Protein AF-A0A165CJP9-F1 (afdb_monomer_lite)

Organism: NCBI:txid1314785

Foldseek 3Di:
DPDPVVDDPVPDWDFDDWDWDADDPPRDIDIDTHDTPDPPDDDDDDDDPDPVVVVVVVVVVVVVVVVVVVCVVPVDDDDDPCPVCVVDPD

Secondary structure (DSSP, 8-state):
---GGG--GGGSPPEEEEEEEE-SSS--EEEEEEEES-TT--------SSHHHHHHHHHHHHHHHHHHHHHHH------TTTHHHHHS--

Radius of gyration: 21.59 Å; chains: 1; bounding box: 54×24×59 Å

Structure (mmCIF, N/CA/C/O backbone):
data_AF-A0A165CJP9-F1
#
_entry.id   AF-A0A165CJP9-F1
#
loop_
_atom_site.group_PDB
_atom_site.id
_atom_site.type_symbol
_atom_site.label_atom_id
_atom_site.label_alt_id
_atom_site.label_comp_id
_atom_site.label_asym_id
_atom_site.label_entity_id
_atom_site.label_seq_id
_atom_site.pdbx_PDB_ins_code
_atom_site.Cartn_x
_atom_site.Cartn_y
_atom_site.Cartn_z
_atom_site.occupancy
_atom_site.B_iso_or_equiv
_atom_site.auth_seq_id
_atom_site.auth_comp_id
_atom_site.auth_asym_id
_atom_site.auth_atom_id
_atom_site.pdbx_PDB_model_num
ATOM 1 N N . MET A 1 1 ? -25.013 8.696 4.282 1.00 57.50 1 MET A N 1
ATOM 2 C CA . MET A 1 1 ? -26.436 8.807 4.669 1.00 57.50 1 MET A CA 1
ATOM 3 C C . MET A 1 1 ? -26.696 10.230 5.125 1.00 57.50 1 MET A C 1
ATOM 5 O O . MET A 1 1 ? -25.864 10.725 5.875 1.00 57.50 1 MET A O 1
ATOM 9 N N . PRO A 1 2 ? -27.764 10.891 4.655 1.00 80.25 2 PRO A N 1
ATOM 10 C CA . PRO A 1 2 ? -27.999 12.304 4.949 1.00 80.25 2 PRO A CA 1
ATOM 11 C C . PRO A 1 2 ? -28.799 12.565 6.239 1.00 80.25 2 PRO A C 1
ATOM 13 O O . PRO A 1 2 ? -28.631 13.634 6.818 1.00 80.25 2 PRO A O 1
ATOM 16 N N . ARG A 1 3 ? -29.649 11.633 6.706 1.00 86.06 3 ARG A N 1
ATOM 17 C CA . ARG A 1 3 ? -30.470 11.793 7.926 1.00 86.06 3 ARG A CA 1
ATOM 18 C C . ARG A 1 3 ? -30.435 10.546 8.814 1.00 86.06 3 ARG A C 1
ATOM 20 O O . ARG A 1 3 ? -30.244 9.436 8.322 1.00 86.06 3 ARG A O 1
ATOM 27 N N . PHE A 1 4 ? -30.607 10.743 10.123 1.00 80.94 4 PHE A N 1
ATOM 28 C CA . PHE A 1 4 ? -30.535 9.677 11.136 1.00 80.94 4 PHE A CA 1
ATOM 29 C C . PHE A 1 4 ? -31.766 8.754 11.114 1.00 80.94 4 PHE A C 1
ATOM 31 O O . PHE A 1 4 ? -31.660 7.572 11.416 1.00 80.94 4 PHE A O 1
ATOM 38 N N . GLU A 1 5 ? -32.915 9.281 10.688 1.00 86.69 5 GLU A N 1
ATOM 39 C CA . GLU A 1 5 ? -34.171 8.535 10.511 1.00 86.69 5 GLU A CA 1
ATOM 40 C C . GLU A 1 5 ? -34.088 7.479 9.396 1.00 86.69 5 GLU A C 1
ATOM 42 O O . GLU A 1 5 ? -34.828 6.501 9.411 1.00 86.69 5 GLU A O 1
ATOM 47 N N . ASP A 1 6 ? -33.143 7.620 8.461 1.00 84.06 6 ASP A N 1
ATOM 48 C CA . ASP A 1 6 ? -32.953 6.675 7.358 1.00 84.06 6 ASP A CA 1
ATOM 49 C C . ASP A 1 6 ? -32.190 5.402 7.774 1.00 84.06 6 ASP A C 1
ATOM 51 O O . ASP A 1 6 ? -31.869 4.581 6.906 1.00 84.06 6 ASP A O 1
ATOM 55 N N . LEU A 1 7 ? -31.820 5.251 9.053 1.00 84.62 7 LEU A N 1
ATOM 56 C CA . LEU A 1 7 ? -30.957 4.179 9.550 1.00 84.62 7 LEU A CA 1
ATOM 57 C C . LEU A 1 7 ? -31.668 2.819 9.523 1.00 84.62 7 LEU A C 1
ATOM 59 O O . LEU A 1 7 ? -32.474 2.496 10.390 1.00 84.62 7 LEU A O 1
ATOM 63 N N . THR A 1 8 ? -31.312 1.992 8.540 1.00 86.19 8 THR A N 1
ATOM 64 C CA . THR A 1 8 ? -31.729 0.588 8.452 1.00 86.19 8 THR A CA 1
ATOM 65 C C . THR A 1 8 ? -30.525 -0.334 8.673 1.00 86.19 8 THR A C 1
ATOM 67 O O . THR A 1 8 ? -29.399 0.036 8.321 1.00 86.19 8 THR A O 1
ATOM 70 N N . PRO A 1 9 ? -30.718 -1.548 9.228 1.00 85.56 9 PRO A N 1
ATOM 71 C CA . PRO A 1 9 ? -29.625 -2.495 9.484 1.00 85.56 9 PRO A CA 1
ATOM 72 C C . PRO A 1 9 ? -28.870 -2.912 8.212 1.00 85.56 9 PRO A C 1
ATOM 74 O O . PRO A 1 9 ? -27.708 -3.295 8.277 1.00 85.56 9 PRO A O 1
ATOM 77 N N . GLU A 1 10 ? -29.501 -2.789 7.047 1.00 85.44 10 GLU A N 1
ATOM 78 C CA . GLU A 1 10 ? -28.905 -3.049 5.731 1.00 85.44 10 GLU A CA 1
ATOM 79 C C . GLU A 1 10 ? -27.824 -2.031 5.345 1.00 85.44 10 GLU A C 1
ATOM 81 O O . GLU A 1 10 ? -26.930 -2.343 4.563 1.00 85.44 10 GLU A O 1
ATOM 86 N N . LYS A 1 11 ? -27.886 -0.810 5.892 1.00 83.56 11 LYS A N 1
ATOM 87 C CA . LYS A 1 11 ? -26.921 0.264 5.611 1.00 83.56 11 LYS A CA 1
ATOM 88 C C . LYS A 1 11 ? -25.686 0.195 6.517 1.00 83.56 11 LYS A C 1
ATOM 90 O O . LYS A 1 11 ? -24.773 1.006 6.362 1.00 83.56 11 LYS A O 1
ATOM 95 N N . LEU A 1 12 ? -25.648 -0.755 7.457 1.00 84.50 12 LEU A N 1
ATOM 96 C CA . LEU A 1 12 ? -24.500 -0.998 8.328 1.00 84.50 12 LEU A CA 1
ATOM 97 C C . LEU A 1 12 ? -23.463 -1.882 7.622 1.00 84.50 12 LEU A C 1
ATOM 99 O O . LEU A 1 12 ? -23.783 -2.931 7.063 1.00 84.50 12 LEU A O 1
ATOM 103 N N . GLY A 1 13 ? -22.194 -1.472 7.681 1.00 83.12 13 GLY A N 1
ATOM 104 C CA . GLY A 1 13 ? -21.078 -2.260 7.159 1.00 83.12 13 GLY A CA 1
ATOM 105 C C . GLY A 1 13 ? -20.795 -3.496 8.018 1.00 83.12 13 GLY A C 1
ATOM 106 O O . GLY A 1 13 ? -20.900 -3.450 9.242 1.00 83.12 13 GLY A O 1
ATOM 107 N N . ARG A 1 14 ? -20.402 -4.604 7.379 1.00 84.44 14 ARG A N 1
ATOM 108 C CA . ARG A 1 14 ? -19.993 -5.842 8.062 1.00 84.44 14 ARG A CA 1
ATOM 109 C C . ARG A 1 14 ? -18.471 -5.971 8.068 1.00 84.44 14 ARG A C 1
ATOM 111 O O . ARG A 1 14 ? -17.856 -6.035 7.003 1.00 84.44 14 ARG A O 1
ATOM 118 N N . ALA A 1 15 ? -17.889 -6.061 9.261 1.00 87.19 15 ALA A N 1
ATOM 119 C CA . ALA A 1 15 ? -16.466 -6.298 9.479 1.00 87.19 15 ALA A CA 1
ATOM 120 C C . ALA A 1 15 ? -16.257 -7.519 10.378 1.00 87.19 15 ALA A C 1
ATOM 122 O O . ALA A 1 15 ? -17.010 -7.723 11.328 1.00 87.19 15 ALA A O 1
ATOM 123 N N . GLY A 1 16 ? -15.245 -8.329 10.072 1.00 86.94 16 GLY A N 1
ATOM 124 C CA . GLY A 1 16 ? -14.926 -9.518 10.856 1.00 86.94 16 GLY A CA 1
ATOM 125 C C . GLY A 1 16 ? -14.110 -9.200 12.106 1.00 86.94 16 GLY A C 1
ATOM 126 O O . GLY A 1 16 ? -14.373 -9.764 13.163 1.00 86.94 16 GLY A O 1
ATOM 127 N N . ILE A 1 17 ? -13.119 -8.311 12.002 1.00 88.75 17 ILE A N 1
ATOM 128 C CA . ILE A 1 17 ? -12.253 -7.925 13.121 1.00 88.75 17 ILE A CA 1
ATOM 129 C C . ILE A 1 17 ? -12.142 -6.406 13.144 1.00 88.75 17 ILE A C 1
ATOM 131 O O . ILE A 1 17 ? -11.815 -5.784 12.138 1.00 88.75 17 ILE A O 1
ATOM 135 N N . VAL A 1 18 ? -12.372 -5.815 14.310 1.00 91.38 18 VAL A N 1
ATOM 136 C CA . VAL A 1 18 ? -12.126 -4.396 14.563 1.00 91.38 18 VAL A CA 1
ATOM 137 C C . VAL A 1 18 ? -11.199 -4.324 15.762 1.00 91.38 18 VAL A C 1
ATOM 139 O O . VAL A 1 18 ? -11.557 -4.785 16.845 1.00 91.38 18 VAL A O 1
ATOM 142 N N . ARG A 1 19 ? -9.993 -3.792 15.567 1.00 89.62 19 ARG A N 1
ATOM 143 C CA . ARG A 1 19 ? -9.014 -3.627 16.642 1.00 89.62 19 ARG A CA 1
ATOM 144 C C . ARG A 1 19 ? -8.416 -2.236 16.625 1.00 89.62 19 ARG A C 1
ATOM 146 O O . ARG A 1 19 ? -8.133 -1.679 15.571 1.00 89.62 19 ARG A O 1
ATOM 153 N N . GLU A 1 20 ? -8.180 -1.700 17.806 1.00 89.81 20 GLU A N 1
ATOM 154 C CA . GLU A 1 20 ? -7.375 -0.502 17.974 1.00 89.81 20 GLU A CA 1
ATOM 155 C C . GLU A 1 20 ? -5.915 -0.920 18.143 1.00 89.81 20 GLU A C 1
ATOM 157 O O . GLU A 1 20 ? -5.600 -1.811 18.932 1.00 89.81 20 GLU A O 1
ATOM 162 N N . VAL A 1 21 ? -5.025 -0.296 17.380 1.00 88.56 21 VAL A N 1
ATOM 163 C CA . VAL A 1 21 ? -3.587 -0.508 17.493 1.00 88.56 21 VAL A CA 1
ATOM 164 C C . VAL A 1 21 ? -2.945 0.812 17.884 1.00 88.56 21 VAL A C 1
ATOM 166 O O . VAL A 1 21 ? -3.025 1.802 17.156 1.00 88.56 21 VAL A O 1
ATOM 169 N N . SER A 1 22 ? -2.315 0.817 19.055 1.00 85.81 22 SER A N 1
ATOM 170 C CA . SER A 1 22 ? -1.486 1.918 19.535 1.00 85.81 22 SER A CA 1
ATOM 171 C C . SER A 1 22 ? -0.046 1.715 19.087 1.00 85.81 22 SER A C 1
ATOM 173 O O . SER A 1 22 ? 0.506 0.622 19.242 1.00 85.81 22 SER A O 1
ATOM 175 N N . PHE A 1 23 ? 0.583 2.764 18.568 1.00 78.44 23 PHE A N 1
ATOM 176 C CA . PHE A 1 23 ? 1.936 2.677 18.035 1.00 78.44 23 PHE A CA 1
ATOM 177 C C . PHE A 1 23 ? 2.915 3.597 18.777 1.00 78.44 23 PHE A C 1
ATOM 179 O O . PHE A 1 23 ? 2.844 4.812 18.658 1.00 78.44 23 PHE A O 1
ATOM 186 N N . GLY A 1 24 ? 3.917 3.007 19.439 1.00 71.56 24 GLY A N 1
ATOM 187 C CA . GLY A 1 24 ? 5.020 3.746 20.071 1.00 71.56 24 GLY A CA 1
ATOM 188 C C . GLY A 1 24 ? 4.645 4.432 21.392 1.00 71.56 24 GLY A C 1
ATOM 189 O O . GLY A 1 24 ? 3.715 4.012 22.072 1.00 71.56 24 GLY A O 1
ATOM 190 N N . THR A 1 25 ? 5.417 5.459 21.769 1.00 64.31 25 THR A N 1
ATOM 191 C CA . THR A 1 25 ? 5.193 6.305 22.963 1.00 64.31 25 THR A CA 1
ATOM 192 C C . THR A 1 25 ? 4.327 7.533 22.684 1.00 64.31 25 THR A C 1
ATOM 194 O O . THR A 1 25 ? 3.853 8.173 23.621 1.00 64.31 25 THR A O 1
ATOM 197 N N . MET A 1 26 ? 4.117 7.877 21.410 1.00 62.06 26 MET A N 1
ATOM 198 C CA . MET A 1 26 ? 3.115 8.863 21.013 1.00 62.06 26 MET A CA 1
ATOM 199 C C . MET A 1 26 ? 1.736 8.204 21.077 1.00 62.06 26 MET A C 1
ATOM 201 O O . MET A 1 26 ? 1.575 7.054 20.678 1.00 62.06 26 MET A O 1
ATOM 205 N N . TYR A 1 27 ? 0.740 8.925 21.591 1.00 68.62 27 TYR A N 1
ATOM 206 C CA . TYR A 1 27 ? -0.639 8.457 21.790 1.00 68.62 27 TYR A CA 1
ATOM 207 C C . TYR A 1 27 ? -1.423 8.275 20.471 1.00 68.62 27 TYR A C 1
A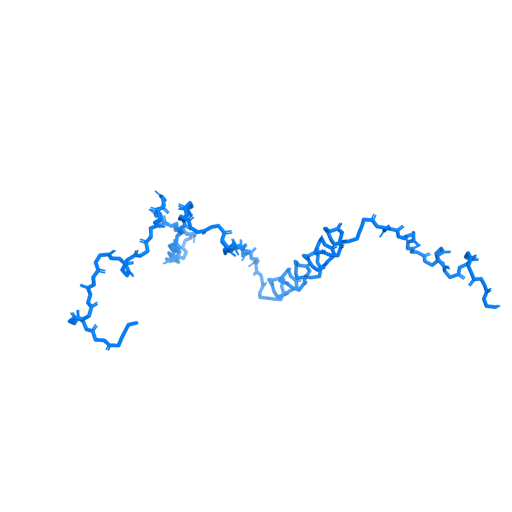TOM 209 O O . TYR A 1 27 ? -2.638 8.473 20.430 1.00 68.62 27 TYR A O 1
ATOM 217 N N . ASP A 1 28 ? -0.744 7.887 19.393 1.00 78.69 28 ASP A N 1
ATOM 218 C CA . ASP A 1 28 ? -1.345 7.656 18.090 1.00 78.69 28 ASP A CA 1
ATOM 219 C C . ASP A 1 28 ? -2.026 6.288 18.082 1.00 78.69 28 ASP A C 1
ATOM 221 O O . ASP A 1 28 ? -1.399 5.221 18.139 1.00 78.69 28 ASP A O 1
ATOM 225 N N . LYS A 1 29 ? -3.353 6.349 18.035 1.00 84.25 29 LYS A N 1
ATOM 226 C CA . LYS A 1 29 ? -4.256 5.205 18.014 1.00 84.25 29 LYS A CA 1
ATOM 227 C C . LYS A 1 29 ? -4.858 5.091 16.626 1.00 84.25 29 LYS A C 1
ATOM 229 O O . LYS A 1 29 ? -5.452 6.040 16.119 1.00 84.25 29 LYS A O 1
ATOM 234 N N . ILE A 1 30 ? -4.703 3.925 16.011 1.00 89.00 30 ILE A N 1
ATOM 235 C CA . ILE A 1 30 ? -5.240 3.640 14.682 1.00 89.00 30 ILE A CA 1
ATOM 236 C C . ILE A 1 30 ? -6.259 2.518 14.809 1.00 89.00 30 ILE A C 1
ATOM 238 O O . ILE A 1 30 ? -5.982 1.475 15.400 1.00 89.00 30 ILE A O 1
ATOM 242 N N . LEU A 1 31 ? -7.439 2.721 14.229 1.00 90.00 31 LEU A N 1
ATOM 243 C CA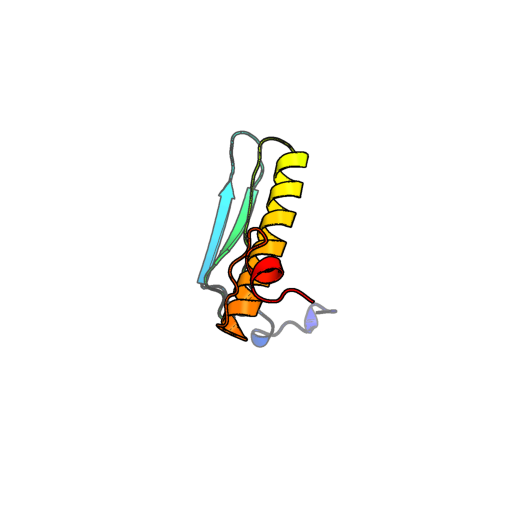 . LEU A 1 31 ? -8.449 1.679 14.127 1.00 90.00 31 LEU A CA 1
ATOM 244 C C . LEU A 1 31 ? -8.167 0.824 12.890 1.00 90.00 31 LEU A C 1
ATOM 246 O O . LEU A 1 31 ? -8.220 1.307 11.760 1.00 90.00 31 LEU A O 1
ATOM 250 N N . VAL A 1 32 ? -7.872 -0.450 13.107 1.00 90.19 32 VAL A N 1
ATOM 251 C CA . VAL A 1 32 ? -7.642 -1.434 12.054 1.00 90.19 32 VAL A CA 1
ATOM 252 C C . VAL A 1 32 ? -8.883 -2.311 11.941 1.00 90.19 32 VAL A C 1
ATOM 254 O O . VAL A 1 32 ? -9.249 -3.028 12.874 1.00 90.19 32 VAL A O 1
ATOM 257 N N . ILE A 1 33 ? -9.533 -2.233 10.783 1.00 90.56 33 ILE A N 1
ATOM 258 C CA . ILE A 1 33 ? -10.712 -3.024 10.439 1.00 90.56 33 ILE A CA 1
ATOM 259 C C . ILE A 1 33 ? -10.276 -4.068 9.413 1.00 90.56 33 ILE A C 1
ATOM 261 O O . ILE A 1 33 ? -9.830 -3.722 8.322 1.00 90.56 33 ILE A O 1
ATOM 265 N N . GLU A 1 34 ? -10.390 -5.344 9.763 1.00 87.19 34 GLU A N 1
ATOM 266 C CA . GLU A 1 34 ? -9.986 -6.468 8.921 1.00 87.19 34 GLU A CA 1
ATOM 267 C C . GLU A 1 34 ? -11.168 -7.400 8.645 1.00 87.19 34 GLU A C 1
ATOM 269 O O . GLU A 1 34 ? -12.160 -7.440 9.379 1.00 87.19 34 GLU A O 1
ATOM 274 N N . LYS A 1 35 ? -11.030 -8.208 7.587 1.00 83.62 35 LYS A N 1
ATOM 275 C CA . LYS A 1 35 ? -12.025 -9.212 7.178 1.00 83.62 35 LYS A CA 1
ATOM 276 C C . LYS A 1 35 ? -13.416 -8.604 6.956 1.00 83.62 35 LYS A C 1
ATOM 278 O O . LYS A 1 35 ? -14.418 -9.133 7.433 1.00 83.62 35 LYS A O 1
ATOM 283 N N . CYS A 1 36 ? -13.480 -7.470 6.263 1.00 84.12 36 CYS A N 1
ATOM 284 C CA . CYS A 1 36 ? -14.746 -6.931 5.772 1.00 84.12 36 CYS A CA 1
ATOM 285 C C . CYS A 1 36 ? -15.406 -7.920 4.804 1.00 84.12 36 CYS A C 1
ATOM 287 O O . CYS A 1 36 ? -14.711 -8.639 4.088 1.00 84.12 36 CYS A O 1
ATOM 289 N N . ALA A 1 37 ? -16.743 -7.949 4.785 1.00 78.62 37 ALA A N 1
ATOM 290 C CA . ALA A 1 37 ? -17.494 -8.831 3.884 1.00 78.62 37 ALA A CA 1
ATOM 291 C C . ALA A 1 37 ? -17.179 -8.559 2.399 1.00 78.62 37 ALA A C 1
ATOM 293 O O . ALA A 1 37 ? -17.179 -9.480 1.588 1.00 78.62 37 ALA A O 1
ATOM 294 N N . ASP A 1 38 ? -16.845 -7.309 2.073 1.00 76.69 38 ASP A N 1
ATOM 295 C CA . ASP A 1 38 ? -16.383 -6.897 0.754 1.00 76.69 38 ASP A CA 1
ATOM 296 C C . ASP A 1 38 ? -14.849 -6.851 0.704 1.00 76.69 38 ASP A C 1
ATOM 298 O O . ASP A 1 38 ? -14.221 -6.014 1.352 1.00 76.69 38 ASP A O 1
ATOM 302 N N . SER A 1 39 ? -14.237 -7.686 -0.139 1.00 71.06 39 SER A N 1
ATOM 303 C CA . SER A 1 39 ? -12.782 -7.712 -0.370 1.00 71.06 39 SER A CA 1
ATOM 304 C C . SER A 1 39 ? -12.298 -6.717 -1.437 1.00 71.06 39 SER A C 1
ATOM 306 O O . SER A 1 39 ? -11.185 -6.843 -1.941 1.00 71.06 39 SER A O 1
ATOM 308 N N . ARG A 1 40 ? -13.136 -5.749 -1.834 1.00 83.19 40 ARG A N 1
ATOM 309 C CA . ARG A 1 40 ? -12.840 -4.801 -2.929 1.00 83.19 40 ARG A CA 1
ATOM 310 C C . ARG A 1 40 ? -11.810 -3.734 -2.560 1.00 83.19 40 ARG A C 1
ATOM 312 O O . ARG A 1 40 ? -11.240 -3.114 -3.451 1.00 83.19 40 ARG A O 1
ATOM 319 N N . THR A 1 41 ? -11.577 -3.528 -1.268 1.00 84.62 41 THR A N 1
ATOM 320 C CA . THR A 1 41 ? -10.669 -2.500 -0.762 1.00 84.62 41 THR A CA 1
ATOM 321 C C . THR A 1 41 ? -9.614 -3.145 0.117 1.00 84.62 41 THR A C 1
ATOM 323 O O . THR A 1 41 ? -9.936 -3.832 1.084 1.00 84.62 41 THR A O 1
ATOM 326 N N . VAL A 1 42 ? -8.350 -2.884 -0.205 1.00 90.00 42 VAL A N 1
ATOM 327 C CA . VAL A 1 42 ? -7.191 -3.253 0.609 1.00 90.00 42 VAL A CA 1
ATOM 328 C C . VAL A 1 42 ? -6.399 -1.992 0.932 1.00 90.00 42 VAL A C 1
ATOM 330 O O . VAL A 1 42 ? -6.274 -1.103 0.091 1.00 90.00 42 VAL A O 1
ATOM 333 N N . THR A 1 43 ? -5.868 -1.912 2.150 1.00 91.00 43 THR A N 1
ATOM 334 C CA . THR A 1 43 ? -5.104 -0.751 2.619 1.00 91.00 43 THR A CA 1
ATOM 335 C C . THR A 1 43 ? -3.733 -1.207 3.088 1.00 91.00 43 THR A C 1
ATOM 337 O O . THR A 1 43 ? -3.629 -2.032 3.993 1.00 91.00 43 THR A O 1
ATOM 340 N N . ILE A 1 44 ? -2.681 -0.649 2.489 1.00 91.94 44 ILE A N 1
ATOM 341 C CA . ILE A 1 44 ? -1.295 -0.839 2.927 1.00 91.94 44 ILE A CA 1
ATOM 342 C C . ILE A 1 44 ? -0.927 0.349 3.816 1.00 91.94 44 ILE A C 1
ATOM 344 O O . ILE A 1 44 ? -1.080 1.502 3.413 1.00 91.94 44 ILE A O 1
ATOM 348 N N . PHE A 1 45 ? -0.464 0.070 5.034 1.00 90.94 45 PHE A N 1
ATOM 349 C CA . PHE A 1 45 ? -0.067 1.090 6.001 1.00 90.94 45 PHE A CA 1
ATOM 350 C C . PHE A 1 45 ? 1.449 1.069 6.204 1.00 90.94 45 PHE A C 1
ATOM 352 O O . PHE A 1 45 ? 1.989 0.138 6.800 1.00 90.94 45 PHE A O 1
ATOM 359 N N . GLU A 1 46 ? 2.130 2.108 5.722 1.00 90.19 46 GLU A N 1
ATOM 360 C CA . GLU A 1 46 ? 3.578 2.274 5.868 1.00 90.19 46 GLU A CA 1
ATOM 361 C C . GLU A 1 46 ? 3.919 3.331 6.922 1.00 90.19 46 GLU A C 1
ATOM 363 O O . GLU A 1 46 ? 3.282 4.382 7.013 1.00 90.19 46 GLU A O 1
ATOM 368 N N . ARG A 1 47 ? 4.979 3.079 7.696 1.00 88.50 47 ARG A N 1
ATOM 369 C CA . ARG A 1 47 ? 5.567 4.044 8.634 1.00 88.50 47 ARG A CA 1
ATOM 370 C C . ARG A 1 47 ? 7.045 4.213 8.323 1.00 88.50 47 ARG A C 1
ATOM 372 O O . ARG A 1 47 ? 7.721 3.250 7.979 1.00 88.50 47 ARG A O 1
ATOM 379 N N . GLY A 1 48 ? 7.559 5.422 8.500 1.00 89.25 48 GLY A N 1
ATOM 380 C CA . GLY A 1 48 ? 8.970 5.726 8.293 1.00 89.25 48 GLY A CA 1
ATOM 381 C C . GLY A 1 48 ? 9.441 6.844 9.212 1.00 89.25 48 GLY A C 1
ATOM 382 O O . GLY A 1 48 ? 8.639 7.639 9.696 1.00 89.25 48 GLY A O 1
ATOM 383 N N . SER A 1 49 ? 10.752 6.914 9.438 1.00 89.56 49 SER A N 1
ATOM 384 C CA . SER A 1 49 ? 11.366 7.878 10.362 1.00 89.56 49 SER A CA 1
ATOM 385 C C . SER A 1 49 ? 11.321 9.327 9.864 1.00 89.56 49 SER A C 1
ATOM 387 O O . SER A 1 49 ? 11.491 10.257 10.645 1.00 89.56 49 SER A O 1
ATOM 389 N N . ASN A 1 50 ? 11.116 9.536 8.560 1.00 93.81 50 ASN A N 1
ATOM 390 C CA . ASN A 1 50 ? 11.052 10.855 7.937 1.00 93.81 50 ASN A CA 1
ATOM 391 C C . ASN A 1 50 ? 9.944 10.882 6.874 1.00 93.81 50 ASN A C 1
ATOM 393 O O . ASN A 1 50 ? 9.805 9.937 6.094 1.00 93.81 50 ASN A O 1
ATOM 397 N N . LYS A 1 51 ? 9.207 11.998 6.802 1.00 93.06 51 LYS A N 1
ATOM 398 C CA . LYS A 1 51 ? 8.168 12.263 5.793 1.00 93.06 51 LYS A CA 1
ATOM 399 C C . LYS A 1 51 ? 8.659 12.027 4.361 1.00 93.06 51 LYS A C 1
ATOM 401 O O . LYS A 1 51 ? 7.905 11.499 3.551 1.00 93.06 51 LYS A O 1
ATOM 406 N N . MET A 1 52 ? 9.918 12.356 4.060 1.00 95.62 52 MET A N 1
ATOM 407 C CA . MET A 1 52 ? 10.502 12.134 2.731 1.00 95.62 52 MET A CA 1
ATOM 408 C C . MET A 1 52 ? 10.576 10.643 2.366 1.00 95.62 52 MET A C 1
ATOM 410 O O . MET A 1 52 ? 10.268 10.260 1.241 1.00 95.62 52 MET A O 1
ATOM 414 N N . ILE A 1 53 ? 10.943 9.787 3.327 1.00 95.50 53 ILE A N 1
ATOM 415 C CA . ILE A 1 53 ? 11.039 8.336 3.111 1.00 95.50 53 ILE A CA 1
ATOM 416 C C . ILE A 1 53 ? 9.644 7.752 2.892 1.00 95.50 53 ILE A C 1
ATOM 418 O O . ILE A 1 53 ? 9.460 6.959 1.978 1.00 95.50 53 ILE A O 1
ATOM 422 N N . VAL A 1 54 ? 8.659 8.190 3.680 1.00 95.31 54 VAL A N 1
ATOM 423 C CA . VAL A 1 54 ? 7.264 7.744 3.536 1.00 95.31 54 VAL A CA 1
ATOM 424 C C . VAL A 1 54 ? 6.689 8.156 2.176 1.00 95.31 54 VAL A C 1
ATOM 426 O O . VAL A 1 54 ? 6.048 7.350 1.509 1.00 95.31 54 VAL A O 1
ATOM 429 N N . ALA A 1 55 ? 6.956 9.383 1.718 1.00 95.19 55 ALA A N 1
ATOM 430 C CA . ALA A 1 55 ? 6.516 9.836 0.397 1.00 95.19 55 ALA A CA 1
ATOM 431 C C . ALA A 1 55 ? 7.156 9.018 -0.738 1.00 95.19 55 ALA A C 1
ATOM 433 O O . ALA A 1 55 ? 6.471 8.631 -1.685 1.00 95.19 55 ALA A O 1
ATOM 434 N N . LYS A 1 56 ? 8.453 8.705 -0.616 1.00 94.88 56 LYS A N 1
ATOM 435 C CA . LYS A 1 56 ? 9.160 7.845 -1.571 1.00 94.88 56 LYS A CA 1
ATOM 436 C C . LYS A 1 56 ? 8.622 6.409 -1.561 1.00 94.88 56 LYS A C 1
ATOM 438 O O . LYS A 1 56 ? 8.433 5.846 -2.633 1.00 94.88 56 LYS A O 1
ATOM 443 N N . GLY A 1 57 ? 8.347 5.846 -0.381 1.00 96.31 57 GLY A N 1
ATOM 444 C CA . GLY A 1 57 ? 7.735 4.521 -0.217 1.00 96.31 57 GLY A CA 1
ATOM 445 C C . GLY A 1 57 ? 6.383 4.426 -0.919 1.00 96.31 57 GLY A C 1
ATOM 446 O O . GLY A 1 57 ? 6.193 3.561 -1.770 1.00 96.31 57 GLY A O 1
ATOM 447 N N . LYS A 1 58 ? 5.506 5.414 -0.700 1.00 95.38 58 LYS A N 1
ATOM 448 C CA . LYS A 1 58 ? 4.208 5.504 -1.384 1.00 95.38 58 LYS A CA 1
ATOM 449 C C . LYS A 1 58 ? 4.339 5.515 -2.911 1.00 95.38 58 LYS A C 1
ATOM 451 O O . LYS A 1 58 ? 3.566 4.840 -3.583 1.00 95.38 58 LYS A O 1
ATOM 456 N N . CYS A 1 59 ? 5.285 6.285 -3.454 1.00 95.75 59 CYS A N 1
ATOM 457 C CA . CYS A 1 59 ? 5.532 6.331 -4.897 1.00 95.75 59 CYS A CA 1
ATOM 458 C C . CYS A 1 59 ? 6.019 4.971 -5.419 1.00 95.75 59 CYS A C 1
ATOM 460 O O . CYS A 1 59 ? 5.460 4.444 -6.370 1.00 95.75 59 CYS A O 1
ATOM 462 N N . ALA A 1 60 ? 6.985 4.354 -4.733 1.00 97.12 60 ALA A N 1
ATOM 463 C CA . ALA A 1 60 ? 7.521 3.051 -5.121 1.00 97.12 60 ALA A CA 1
ATOM 464 C C . ALA A 1 60 ? 6.466 1.931 -5.066 1.00 97.12 60 ALA A C 1
ATOM 466 O O . ALA A 1 60 ? 6.420 1.083 -5.956 1.00 97.12 60 ALA A O 1
ATOM 467 N N . LEU A 1 61 ? 5.598 1.931 -4.047 1.00 96.75 61 LEU A N 1
ATOM 468 C CA . LEU A 1 61 ? 4.474 0.997 -3.968 1.00 96.75 61 LEU A CA 1
ATOM 469 C C . LEU A 1 61 ? 3.481 1.201 -5.111 1.00 96.75 61 LEU A C 1
ATOM 471 O O . LEU A 1 61 ? 2.976 0.221 -5.651 1.00 96.75 61 LEU A O 1
ATOM 475 N N . HIS A 1 62 ? 3.195 2.451 -5.470 1.00 96.44 62 HIS A N 1
ATOM 476 C CA . HIS A 1 62 ? 2.305 2.758 -6.581 1.00 96.44 62 HIS A CA 1
ATOM 477 C C . HIS A 1 62 ? 2.842 2.169 -7.892 1.00 96.44 62 HIS A C 1
ATOM 479 O O . HIS A 1 62 ? 2.140 1.393 -8.536 1.00 96.44 62 HIS A O 1
ATOM 485 N N . ASP A 1 63 ? 4.109 2.436 -8.218 1.00 97.25 63 ASP A N 1
ATOM 486 C CA . ASP A 1 63 ? 4.755 1.921 -9.430 1.00 97.25 63 ASP A CA 1
ATOM 487 C C . ASP A 1 63 ? 4.779 0.380 -9.448 1.00 97.25 63 ASP A C 1
ATOM 489 O O . ASP A 1 63 ? 4.473 -0.257 -10.457 1.00 97.25 63 ASP A O 1
ATOM 493 N N . ALA A 1 64 ? 5.084 -0.251 -8.308 1.00 97.12 64 ALA A N 1
ATOM 494 C CA . ALA A 1 64 ? 5.094 -1.708 -8.195 1.00 97.12 64 ALA A CA 1
ATOM 495 C C . ALA A 1 64 ? 3.701 -2.322 -8.419 1.00 97.12 64 ALA A C 1
ATOM 497 O O . ALA A 1 64 ? 3.573 -3.332 -9.114 1.00 97.12 64 ALA A O 1
ATOM 498 N N . LEU A 1 65 ? 2.651 -1.715 -7.858 1.00 96.00 65 LEU A N 1
ATOM 499 C CA . LEU A 1 65 ? 1.273 -2.174 -8.043 1.00 96.00 65 LEU A CA 1
ATOM 500 C C . LEU A 1 65 ? 0.817 -2.036 -9.497 1.00 96.00 65 LEU A C 1
ATOM 502 O O . LEU A 1 65 ? 0.101 -2.907 -9.991 1.00 96.00 65 LEU A O 1
ATOM 506 N N . GLU A 1 66 ? 1.255 -0.992 -10.198 1.00 95.81 66 GLU A N 1
ATOM 507 C CA . GLU A 1 66 ? 0.992 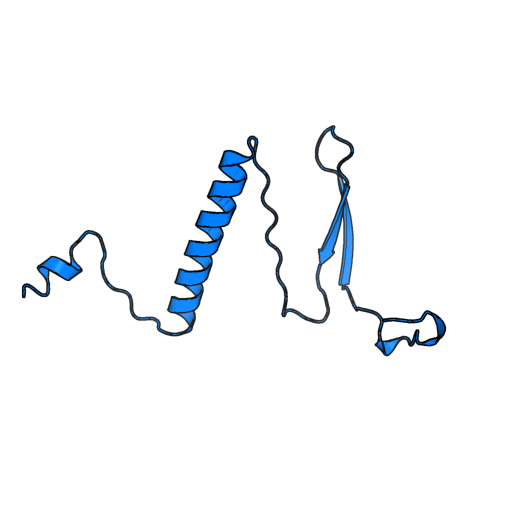-0.841 -11.630 1.00 95.81 66 GLU A CA 1
ATOM 508 C C . GLU A 1 66 ? 1.669 -1.937 -12.460 1.00 95.81 66 GLU A C 1
ATOM 510 O O . GLU A 1 66 ? 1.037 -2.515 -13.346 1.00 95.81 66 GLU A O 1
ATOM 515 N N . VAL A 1 67 ? 2.914 -2.305 -12.139 1.00 95.88 67 VAL A N 1
ATOM 516 C CA . VAL A 1 67 ? 3.602 -3.425 -12.806 1.00 95.88 67 VAL A CA 1
ATOM 517 C C . VAL A 1 67 ? 2.882 -4.748 -12.544 1.00 95.88 67 VAL A C 1
ATOM 519 O O . VAL A 1 67 ? 2.643 -5.514 -13.477 1.00 95.88 67 VAL A O 1
ATOM 522 N N . VAL A 1 68 ? 2.480 -5.015 -11.298 1.00 95.94 68 VAL A N 1
ATOM 523 C CA . VAL A 1 68 ? 1.717 -6.226 -10.952 1.00 95.94 68 VAL A CA 1
ATOM 524 C C . VAL A 1 68 ? 0.374 -6.256 -11.676 1.00 95.94 68 VAL A C 1
ATOM 526 O O . VAL A 1 68 ? -0.012 -7.298 -12.202 1.00 95.94 68 VAL A O 1
ATOM 529 N N . ARG A 1 69 ? -0.318 -5.116 -11.773 1.00 95.38 69 ARG A N 1
ATOM 530 C CA . ARG A 1 69 ? -1.553 -4.999 -12.556 1.00 95.38 69 ARG A CA 1
ATOM 531 C C . ARG A 1 69 ? -1.316 -5.369 -14.018 1.00 95.38 69 ARG A C 1
ATOM 533 O O . ARG A 1 69 ? -2.116 -6.119 -14.572 1.00 95.38 69 ARG A O 1
ATOM 540 N N . ASN A 1 70 ? -0.235 -4.880 -14.624 1.00 95.81 70 ASN A N 1
ATOM 541 C CA . ASN A 1 70 ? 0.103 -5.218 -16.005 1.00 95.81 70 ASN A CA 1
ATOM 542 C C . ASN A 1 70 ? 0.351 -6.721 -16.158 1.00 95.81 70 ASN A C 1
ATOM 544 O O . ASN A 1 70 ? -0.234 -7.313 -17.054 1.00 95.81 70 ASN A O 1
ATOM 548 N N . MET A 1 71 ? 1.093 -7.348 -15.237 1.00 95.94 71 MET A N 1
ATOM 549 C CA . MET A 1 71 ? 1.347 -8.799 -15.254 1.00 95.94 71 MET A CA 1
ATOM 550 C C . MET A 1 71 ? 0.079 -9.656 -15.123 1.00 95.94 71 MET A C 1
ATOM 552 O O . MET A 1 71 ? 0.031 -10.769 -15.643 1.00 95.94 71 MET A O 1
ATOM 556 N N . ILE A 1 72 ? -0.943 -9.166 -14.413 1.00 95.62 72 ILE A N 1
ATOM 557 C CA . ILE A 1 72 ? -2.239 -9.853 -14.289 1.00 95.62 72 ILE A CA 1
ATOM 558 C C . ILE A 1 72 ? -3.033 -9.777 -15.604 1.00 95.62 72 ILE A C 1
ATOM 560 O O . ILE A 1 72 ? -3.779 -10.702 -15.916 1.00 95.62 72 ILE A O 1
ATOM 564 N N . ILE A 1 73 ? -2.892 -8.685 -16.363 1.00 95.94 73 ILE A N 1
ATOM 565 C CA . ILE A 1 73 ? -3.601 -8.471 -17.634 1.00 95.94 73 ILE A CA 1
ATOM 566 C C . ILE A 1 73 ? -2.878 -9.172 -18.796 1.00 95.94 73 ILE A C 1
ATOM 568 O O . ILE A 1 73 ? -3.524 -9.844 -19.596 1.00 95.94 73 ILE A O 1
ATOM 572 N N . ASP A 1 74 ? -1.556 -9.022 -18.885 1.00 94.06 74 ASP A N 1
ATOM 573 C CA . ASP A 1 74 ? -0.680 -9.657 -19.872 1.00 94.06 74 ASP A CA 1
ATOM 574 C C . ASP A 1 74 ? 0.590 -10.165 -19.172 1.00 94.06 74 ASP A C 1
ATOM 576 O O . ASP A 1 74 ? 1.297 -9.418 -18.497 1.00 94.06 74 ASP A O 1
ATOM 580 N N . ASN A 1 75 ? 0.894 -11.451 -19.342 1.00 93.00 75 ASN A N 1
ATOM 581 C CA . ASN A 1 75 ? 2.021 -12.118 -18.692 1.00 93.00 75 ASN A CA 1
ATOM 582 C C . ASN A 1 75 ? 3.338 -12.024 -19.481 1.00 93.00 75 ASN A C 1
ATOM 584 O O . ASN A 1 75 ? 4.332 -12.651 -19.105 1.00 93.00 75 ASN A O 1
ATOM 588 N N . ARG A 1 76 ? 3.364 -11.274 -20.585 1.00 93.06 76 ARG A N 1
ATOM 589 C CA . ARG A 1 76 ? 4.573 -11.049 -21.377 1.00 93.06 76 ARG A CA 1
ATOM 590 C C . ARG A 1 76 ? 5.538 -10.122 -20.650 1.00 93.06 76 ARG A C 1
ATOM 592 O O . ARG A 1 76 ? 5.200 -9.005 -20.272 1.00 93.06 76 ARG A O 1
ATOM 599 N N . VAL A 1 77 ? 6.781 -10.574 -20.520 1.00 91.75 77 VAL A N 1
ATOM 600 C CA . VAL A 1 77 ? 7.872 -9.811 -19.910 1.00 91.75 77 VAL A CA 1
ATOM 601 C C . VAL A 1 77 ? 8.974 -9.619 -20.940 1.00 91.75 77 VAL A C 1
ATOM 603 O O . VAL A 1 77 ? 9.331 -10.545 -21.667 1.00 91.75 77 VAL A O 1
ATOM 606 N N . ILE A 1 78 ? 9.518 -8.408 -20.990 1.00 90.69 78 ILE A N 1
ATOM 607 C CA . ILE A 1 78 ? 10.699 -8.082 -21.785 1.00 90.69 78 ILE A CA 1
ATOM 608 C C . ILE A 1 78 ? 11.914 -7.930 -20.875 1.00 90.69 78 ILE A C 1
ATOM 610 O O . ILE A 1 78 ? 11.810 -7.470 -19.737 1.00 90.69 78 ILE A O 1
ATOM 614 N N . TYR A 1 79 ? 13.084 -8.292 -21.390 1.00 91.25 79 TYR A N 1
ATOM 615 C CA . TYR A 1 79 ? 14.338 -8.075 -20.682 1.00 91.25 79 TYR A CA 1
ATOM 616 C C . TYR A 1 79 ? 14.722 -6.591 -20.749 1.00 91.25 79 TYR A C 1
ATOM 618 O O . TYR A 1 79 ? 14.865 -6.015 -21.829 1.00 91.25 79 TYR A O 1
ATOM 626 N N . GLY A 1 80 ? 14.861 -5.971 -19.574 1.00 90.38 80 GLY A N 1
ATOM 627 C CA . GLY A 1 80 ? 15.287 -4.580 -19.421 1.00 90.38 80 GLY A CA 1
ATOM 628 C C . GLY A 1 80 ? 16.793 -4.383 -19.633 1.00 90.38 80 GLY A C 1
ATOM 629 O O . GLY A 1 80 ? 17.442 -5.114 -20.376 1.00 90.38 80 GLY A O 1
ATOM 630 N N . GLY A 1 81 ? 17.368 -3.364 -18.986 1.00 88.81 81 GLY A N 1
ATOM 631 C CA . GLY A 1 81 ? 18.817 -3.109 -19.039 1.00 88.81 81 GLY A CA 1
ATOM 632 C C . GLY A 1 81 ? 19.344 -2.732 -20.429 1.00 88.81 81 GLY A C 1
ATOM 633 O O . GLY A 1 81 ? 20.509 -2.964 -20.725 1.00 88.81 81 GLY A O 1
ATOM 634 N N . GLY A 1 82 ? 18.482 -2.200 -21.302 1.00 87.62 82 GLY A N 1
ATOM 635 C CA . GLY A 1 82 ? 18.828 -1.871 -22.688 1.00 87.62 82 GLY A CA 1
ATOM 636 C C . GLY A 1 82 ? 18.861 -3.069 -23.646 1.00 87.62 82 GLY A C 1
ATOM 637 O O . GLY A 1 82 ? 19.035 -2.861 -24.843 1.00 87.62 82 GLY A O 1
ATOM 638 N N . ALA A 1 83 ? 18.633 -4.303 -23.176 1.00 89.50 83 ALA A N 1
ATOM 639 C CA . ALA A 1 83 ? 18.660 -5.497 -24.026 1.00 89.50 83 ALA A CA 1
ATOM 640 C C . ALA A 1 83 ? 17.618 -5.437 -25.155 1.00 89.50 83 ALA A C 1
ATOM 642 O O . ALA A 1 83 ? 17.917 -5.785 -26.294 1.00 89.50 83 ALA A O 1
ATOM 643 N N . ILE A 1 84 ? 16.420 -4.922 -24.860 1.00 86.94 84 ILE A N 1
ATOM 644 C CA . ILE A 1 84 ? 15.363 -4.734 -25.861 1.00 86.94 84 ILE A CA 1
ATOM 645 C C . ILE A 1 84 ? 15.781 -3.794 -27.005 1.00 86.94 84 ILE A C 1
ATOM 647 O O . ILE A 1 84 ? 15.437 -4.049 -28.155 1.00 86.94 84 ILE A O 1
ATOM 651 N N . LEU A 1 85 ? 16.566 -2.752 -26.708 1.00 83.38 85 LEU A N 1
ATOM 652 C CA . LEU A 1 85 ? 17.056 -1.796 -27.705 1.00 83.38 85 LEU A CA 1
ATOM 653 C C . LEU A 1 85 ? 18.119 -2.425 -28.619 1.00 83.38 85 LEU A C 1
ATOM 655 O O . LEU A 1 85 ? 18.171 -2.113 -29.801 1.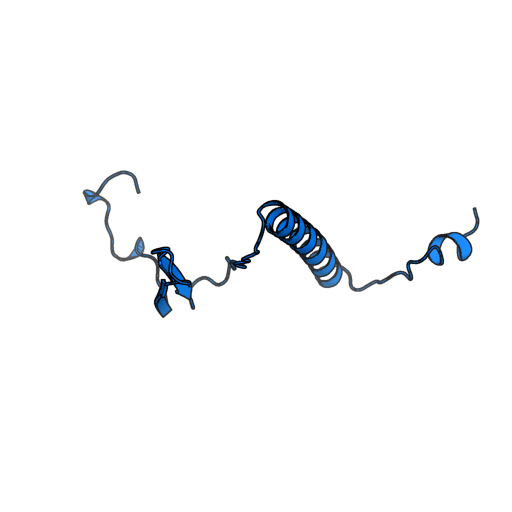00 83.38 85 LEU A O 1
ATOM 659 N N . LEU A 1 86 ? 18.952 -3.323 -28.082 1.00 82.62 86 LEU A N 1
ATOM 660 C CA . LEU A 1 86 ? 19.984 -4.030 -28.850 1.00 82.62 86 LEU A CA 1
ATOM 661 C C . LEU A 1 86 ? 19.417 -5.177 -29.698 1.00 82.62 86 LEU A C 1
ATOM 663 O O . LEU A 1 86 ? 19.986 -5.504 -30.735 1.00 82.62 86 LEU A O 1
ATOM 667 N N . ALA A 1 87 ? 18.323 -5.803 -29.255 1.00 78.19 87 ALA A N 1
ATOM 668 C CA . ALA A 1 87 ? 17.692 -6.924 -29.952 1.00 78.19 87 ALA A CA 1
ATOM 669 C C . ALA A 1 87 ? 16.877 -6.493 -31.186 1.00 78.19 87 ALA A C 1
ATOM 671 O O . ALA A 1 87 ? 16.721 -7.279 -32.117 1.00 78.19 87 ALA A O 1
ATOM 672 N N . HIS A 1 88 ? 16.384 -5.253 -31.206 1.00 63.41 88 HIS A N 1
ATOM 673 C CA . HIS A 1 88 ? 15.739 -4.635 -32.362 1.00 63.41 88 HIS A CA 1
ATOM 674 C C . HIS A 1 88 ? 16.470 -3.330 -32.715 1.00 63.41 88 HIS A C 1
ATOM 676 O O . HIS A 1 88 ? 15.984 -2.245 -32.383 1.00 63.41 88 HIS A O 1
ATOM 682 N N . PRO A 1 89 ? 17.651 -3.412 -33.361 1.00 55.16 89 PRO A N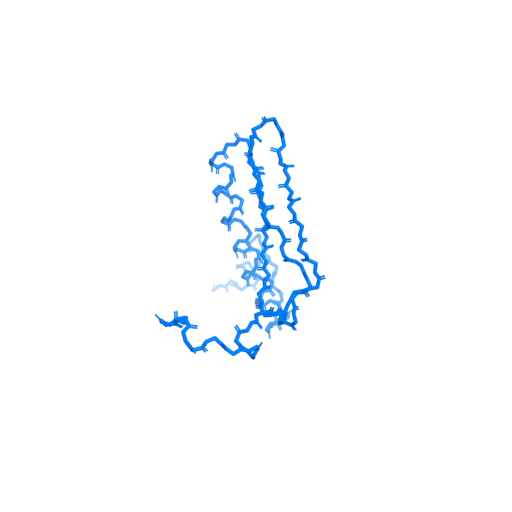 1
ATOM 683 C CA . PRO A 1 89 ? 18.262 -2.233 -33.942 1.00 55.16 89 PRO A CA 1
ATOM 684 C C . PRO A 1 89 ? 17.343 -1.750 -35.066 1.00 55.16 89 PRO A C 1
ATOM 686 O O . PRO A 1 89 ? 16.936 -2.532 -35.928 1.00 55.16 89 PRO A O 1
ATOM 689 N N . VAL A 1 90 ? 16.959 -0.480 -34.985 1.00 56.75 90 VAL A N 1
ATOM 690 C CA . VAL A 1 90 ? 16.318 0.252 -36.083 1.00 56.75 90 VAL A CA 1
ATOM 691 C C . VAL A 1 90 ? 17.189 0.187 -37.332 1.00 56.75 90 VAL A C 1
ATOM 693 O 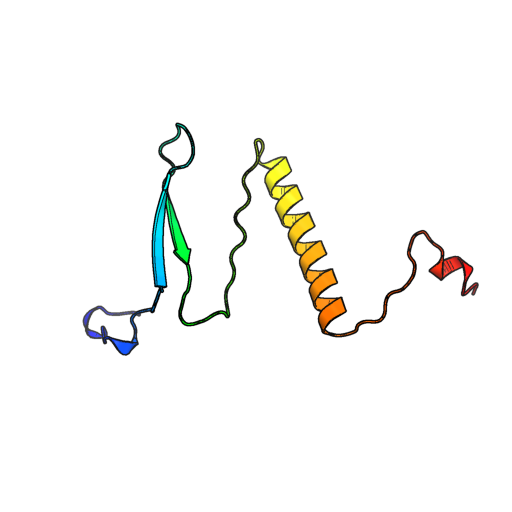O . VAL A 1 90 ? 18.429 0.284 -37.173 1.00 56.75 90 VAL A O 1
#

Sequence (90 aa):
MPRFEDLTPEKLGRAGIVREVSFGTMYDKILVIEKCADSRTVTIFERGSNKMIVAKGKCALHDALEVVRNMIIDNRVIYGGGAILLAHPV

pLDDT: mean 86.82, std 9.52, range [55.16, 97.25]

InterPro domains:
  IPR002423 Chaperonin Cpn60/GroEL/TCP-1 family [PF00118] (3-87)
  IPR017998 T-complex protein 1 [PTHR11353] (2-84)
  IPR027409 GroEL-like apical domain superfamily [G3DSA:3.50.7.10] (2-39)
  IPR027409 GroEL-like apical domain superfamily [SSF52029] (2-48)
  IPR027410 TCP-1-like chaperonin intermediate domain superfamily [G3DSA:3.30.260.10] (40-75)
  IPR027410 TCP-1-like chaperonin intermediate domain superfamily [SSF54849] (38-75)
  IPR027413 GroEL-like equatorial domain superfamily [G3DSA:1.10.560.10] (76-86)